Protein AF-A0A937KAN8-F1 (afdb_monomer_lite)

Sequence (63 aa):
MVDLNENQLDFGTISSTRMICPDIEVEQQLLKQLSGKSYQFKINSNQLVLLETSGNKIVMESN

Foldseek 3Di:
DWDDDPQKIFAEADDDDDDPDVDVPVVVVVNVVRYRAMWGWDDDPFWIWTAGPVGDIDIDGDD

Organism: NCBI:txid2494733

Structure (mmCIF, N/CA/C/O backbone):
data_AF-A0A937KAN8-F1
#
_entry.id   AF-A0A937KAN8-F1
#
loop_
_atom_site.group_PDB
_atom_site.id
_atom_site.type_symbol
_atom_site.label_atom_id
_atom_site.label_alt_id
_atom_site.label_comp_id
_atom_site.label_asym_id
_atom_site.label_entity_id
_atom_site.label_seq_id
_atom_site.pdbx_PDB_ins_code
_atom_site.Cartn_x
_atom_site.Cartn_y
_atom_site.Cartn_z
_atom_site.occupancy
_atom_site.B_iso_or_equiv
_atom_site.auth_seq_id
_atom_site.auth_comp_id
_atom_site.auth_asym_id
_atom_site.auth_atom_id
_atom_site.pdbx_PDB_model_num
ATOM 1 N N . MET A 1 1 ? 6.433 -6.667 -0.535 1.00 72.62 1 MET A N 1
ATOM 2 C CA . MET A 1 1 ? 6.227 -7.148 0.848 1.00 72.62 1 MET A CA 1
ATOM 3 C C . MET A 1 1 ? 5.131 -6.297 1.453 1.00 72.62 1 MET A C 1
ATOM 5 O O . MET A 1 1 ? 5.113 -5.108 1.152 1.00 72.62 1 MET A O 1
ATOM 9 N N . VAL A 1 2 ? 4.177 -6.910 2.151 1.00 85.94 2 VAL A N 1
ATOM 10 C CA . VAL A 1 2 ? 3.078 -6.196 2.812 1.00 85.94 2 VAL A CA 1
ATOM 11 C C . VAL A 1 2 ? 3.236 -6.426 4.301 1.00 85.94 2 VAL A C 1
ATOM 13 O O . VAL A 1 2 ? 3.276 -7.580 4.724 1.00 85.94 2 VAL A O 1
ATOM 16 N N . ASP A 1 3 ? 3.333 -5.340 5.051 1.00 88.88 3 ASP A N 1
ATOM 17 C CA . ASP A 1 3 ? 3.516 -5.357 6.494 1.00 88.88 3 ASP A CA 1
ATOM 18 C C . ASP A 1 3 ? 2.254 -4.829 7.181 1.00 88.88 3 ASP A C 1
ATOM 20 O O . ASP A 1 3 ? 1.586 -3.912 6.698 1.00 88.88 3 ASP A O 1
ATOM 24 N N . LEU A 1 4 ? 1.898 -5.458 8.298 1.00 88.94 4 LEU A N 1
ATOM 25 C CA . LEU A 1 4 ? 0.720 -5.130 9.095 1.00 88.94 4 LEU A CA 1
ATOM 26 C C . LEU A 1 4 ? 1.179 -4.565 10.433 1.00 88.94 4 LEU A C 1
ATOM 28 O O . LEU A 1 4 ? 1.742 -5.293 11.249 1.00 88.94 4 LEU A O 1
ATOM 32 N N . ASN A 1 5 ? 0.899 -3.287 10.661 1.00 84.81 5 ASN A N 1
ATOM 33 C CA . ASN A 1 5 ? 1.262 -2.573 11.877 1.00 84.81 5 ASN A CA 1
ATOM 34 C C . ASN A 1 5 ? -0.005 -1.986 12.507 1.00 84.81 5 ASN A C 1
ATOM 36 O O . ASN A 1 5 ? -0.500 -0.950 12.074 1.00 84.81 5 ASN A O 1
ATOM 40 N N . GLU A 1 6 ? -0.548 -2.670 13.517 1.00 85.50 6 GLU A N 1
ATOM 41 C CA . GLU A 1 6 ? -1.794 -2.304 14.213 1.00 85.50 6 GLU A CA 1
ATOM 42 C C . GLU A 1 6 ? -3.005 -2.166 13.265 1.00 85.50 6 GLU A C 1
ATOM 44 O O . GLU A 1 6 ? -3.656 -3.155 12.926 1.00 85.50 6 GLU A O 1
ATOM 49 N N . ASN A 1 7 ? -3.297 -0.939 12.825 1.00 85.31 7 ASN A N 1
ATOM 50 C CA . ASN A 1 7 ? -4.383 -0.570 11.912 1.00 85.31 7 ASN A CA 1
ATOM 51 C C . ASN A 1 7 ? -3.874 -0.016 10.571 1.00 85.31 7 ASN A C 1
ATOM 53 O O . ASN A 1 7 ? -4.661 0.497 9.769 1.00 85.31 7 ASN A O 1
ATOM 57 N N . GLN A 1 8 ? -2.569 -0.112 10.333 1.00 87.62 8 GLN A N 1
ATOM 58 C CA . GLN A 1 8 ? -1.881 0.346 9.139 1.00 87.62 8 GLN A CA 1
ATOM 59 C C . GLN A 1 8 ? -1.357 -0.849 8.337 1.00 87.62 8 GLN A C 1
ATOM 61 O O . GLN A 1 8 ? -0.850 -1.832 8.877 1.00 87.62 8 GLN A O 1
ATOM 66 N N . LEU A 1 9 ? -1.526 -0.751 7.027 1.00 90.06 9 LEU A N 1
ATOM 67 C CA . LEU A 1 9 ? -1.089 -1.697 6.021 1.00 90.06 9 LEU A CA 1
ATOM 68 C C . LEU A 1 9 ? -0.022 -0.993 5.187 1.00 90.06 9 LEU A C 1
ATOM 70 O O . LEU A 1 9 ? -0.317 -0.032 4.472 1.00 90.06 9 LEU A O 1
ATOM 74 N N . ASP A 1 10 ? 1.215 -1.446 5.316 1.00 90.00 10 ASP A N 1
ATOM 75 C CA . ASP A 1 10 ? 2.364 -0.873 4.632 1.00 90.00 10 ASP A CA 1
ATOM 76 C C . ASP A 1 10 ? 2.698 -1.735 3.421 1.00 90.00 10 ASP A C 1
ATOM 78 O O . ASP A 1 10 ? 3.072 -2.904 3.528 1.00 90.00 10 ASP A O 1
ATOM 82 N N . PHE A 1 11 ? 2.549 -1.157 2.238 1.00 89.56 11 PHE A N 1
ATOM 83 C CA . PHE A 1 11 ? 2.918 -1.800 0.995 1.00 89.56 11 PHE A CA 1
ATOM 84 C C . PHE A 1 11 ? 4.325 -1.358 0.606 1.00 89.56 11 PHE A C 1
ATOM 86 O O . PHE A 1 11 ? 4.551 -0.217 0.203 1.00 89.56 11 PHE A O 1
ATOM 93 N N . GLY A 1 12 ? 5.281 -2.284 0.656 1.00 88.50 12 GLY A N 1
ATOM 94 C CA . GLY A 1 12 ? 6.576 -2.087 0.010 1.00 88.50 12 GLY A CA 1
ATOM 95 C C . GLY A 1 12 ? 6.440 -2.004 -1.515 1.00 88.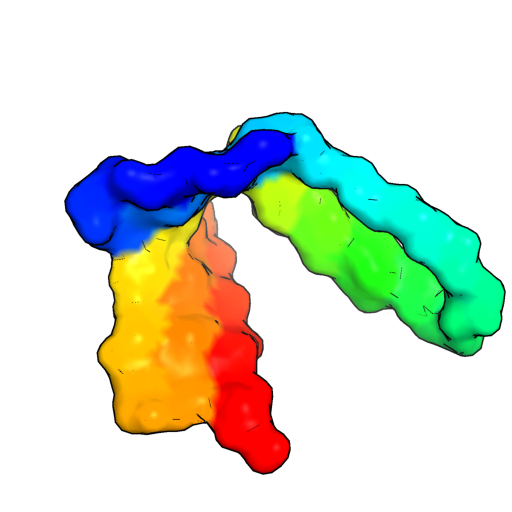50 12 GLY A C 1
ATOM 96 O O . GLY A 1 12 ? 5.345 -1.923 -2.071 1.00 88.50 12 GLY A O 1
ATOM 97 N N . THR A 1 13 ? 7.557 -2.079 -2.235 1.00 88.69 13 THR A N 1
ATOM 98 C CA . THR A 1 13 ? 7.515 -2.152 -3.703 1.00 88.69 13 THR A CA 1
ATOM 99 C C . THR A 1 13 ? 6.739 -3.397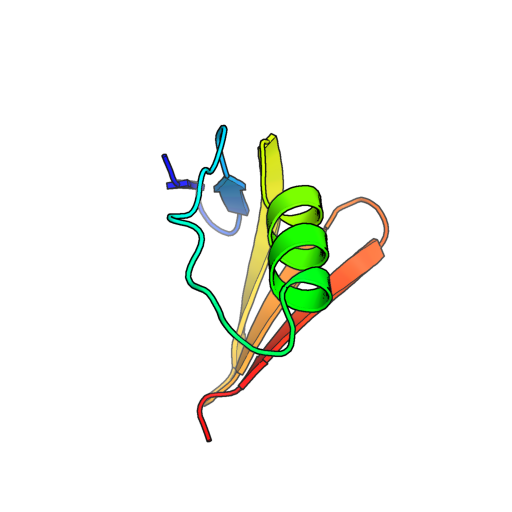 -4.141 1.00 88.69 13 THR A C 1
ATOM 101 O O . THR A 1 13 ? 7.124 -4.525 -3.810 1.00 88.69 13 THR A O 1
ATOM 104 N N . ILE A 1 14 ? 5.633 -3.193 -4.864 1.00 87.31 14 ILE A N 1
ATOM 105 C CA . ILE A 1 14 ? 4.790 -4.271 -5.394 1.00 87.31 14 ILE A 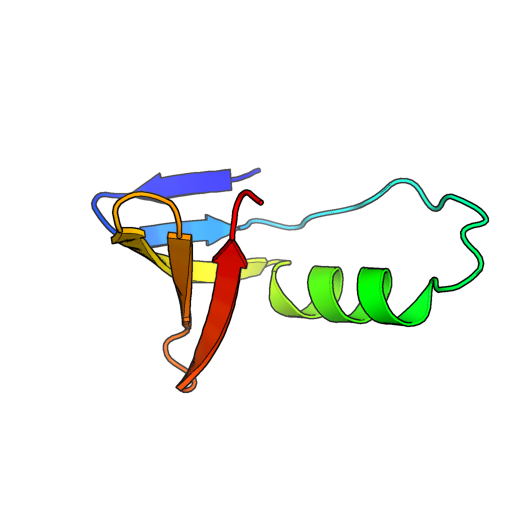CA 1
ATOM 106 C C . ILE A 1 14 ? 5.047 -4.394 -6.892 1.00 87.31 14 ILE A C 1
ATOM 108 O O . ILE A 1 14 ? 5.177 -3.400 -7.604 1.00 87.31 14 ILE A O 1
ATOM 112 N N . SER A 1 15 ? 5.092 -5.629 -7.378 1.00 83.44 15 SER A N 1
ATOM 113 C CA . SER A 1 15 ? 5.104 -5.934 -8.805 1.00 83.44 15 SER A CA 1
ATOM 114 C C . SER A 1 15 ? 4.017 -6.960 -9.104 1.00 83.44 15 SER A C 1
ATOM 116 O O . SER A 1 15 ? 3.707 -7.796 -8.257 1.00 83.44 15 SER A O 1
ATOM 118 N N . SER A 1 16 ? 3.430 -6.866 -10.295 1.00 82.00 16 SER A N 1
ATOM 119 C CA . SER A 1 16 ? 2.450 -7.826 -10.800 1.00 82.00 16 SER A CA 1
ATOM 120 C C . 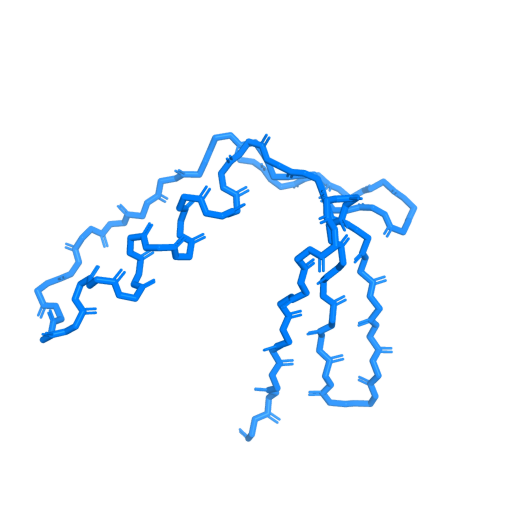SER A 1 16 ? 2.987 -8.505 -12.053 1.00 82.00 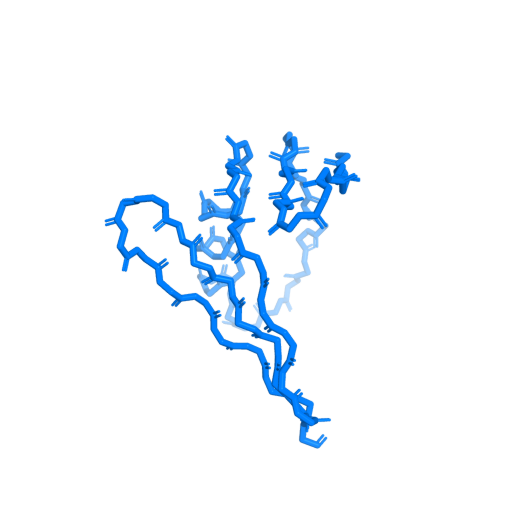16 SER A C 1
ATOM 122 O O . SER A 1 16 ? 3.799 -7.933 -12.790 1.00 82.00 16 SER A O 1
ATOM 124 N N . THR A 1 17 ? 2.520 -9.726 -12.303 1.00 83.94 17 THR A N 1
ATOM 125 C CA . THR A 1 17 ? 2.774 -10.413 -13.568 1.00 83.94 17 THR A CA 1
ATOM 126 C C . THR A 1 17 ? 1.764 -9.905 -14.580 1.00 83.94 17 THR A C 1
ATOM 128 O O . THR A 1 17 ? 0.566 -10.096 -14.407 1.00 83.94 17 THR A O 1
ATOM 131 N N . ARG A 1 18 ? 2.245 -9.265 -15.648 1.00 78.69 18 ARG A N 1
ATOM 132 C CA . ARG A 1 18 ? 1.369 -8.754 -16.704 1.00 78.69 18 ARG A CA 1
ATOM 133 C C . ARG A 1 18 ? 0.671 -9.915 -17.396 1.00 78.69 18 ARG A C 1
ATOM 135 O O . ARG A 1 18 ? 1.319 -10.705 -18.082 1.00 78.69 18 ARG A O 1
ATOM 142 N N . MET A 1 19 ? -0.643 -9.983 -17.249 1.00 80.31 19 MET A N 1
ATOM 143 C CA . MET A 1 19 ? -1.483 -10.829 -18.082 1.00 80.31 19 MET A CA 1
ATOM 144 C C . MET A 1 19 ? -1.971 -9.988 -19.269 1.00 80.31 19 MET A C 1
ATOM 146 O O . MET A 1 19 ? -2.196 -8.786 -19.125 1.00 80.31 19 MET A O 1
ATOM 150 N N . ILE A 1 20 ? -2.118 -10.584 -20.458 1.00 74.69 20 ILE A N 1
ATOM 151 C CA . ILE A 1 20 ? -2.848 -9.952 -21.573 1.00 74.69 20 ILE A CA 1
ATOM 152 C C . ILE A 1 20 ? -4.337 -9.984 -21.198 1.00 74.69 20 ILE A C 1
ATOM 154 O O . ILE A 1 20 ? -5.123 -10.790 -21.681 1.00 74.69 20 ILE A O 1
ATOM 158 N N . CYS A 1 21 ? -4.710 -9.162 -20.227 1.00 75.38 21 CYS A N 1
ATOM 159 C CA . CYS A 1 21 ? -6.095 -8.840 -19.950 1.00 75.38 21 CYS A CA 1
ATOM 160 C C . CYS A 1 21 ? -6.487 -7.668 -20.860 1.00 75.38 21 CYS A C 1
ATOM 162 O O . CYS A 1 21 ? -5.646 -6.819 -21.160 1.00 75.38 21 CYS A O 1
ATOM 164 N N . PRO A 1 22 ? -7.745 -7.601 -21.318 1.00 69.69 22 PRO A N 1
ATOM 165 C CA . PRO A 1 22 ? -8.214 -6.516 -22.180 1.00 69.69 22 PRO A CA 1
ATOM 166 C C . PRO A 1 22 ? -8.149 -5.131 -21.514 1.00 69.69 22 PRO A C 1
ATOM 168 O O . PRO A 1 22 ? -8.139 -4.132 -22.223 1.00 69.69 22 PRO A O 1
ATOM 171 N N . ASP A 1 23 ? -8.055 -5.069 -20.182 1.00 73.25 23 ASP A N 1
ATOM 172 C CA . ASP A 1 23 ? -7.952 -3.829 -19.412 1.00 73.25 23 ASP A CA 1
ATOM 173 C C . ASP A 1 23 ? -6.703 -3.836 -18.514 1.00 73.25 23 ASP A C 1
ATOM 175 O O . ASP A 1 23 ? -6.734 -4.212 -17.342 1.00 73.25 23 ASP A O 1
ATOM 179 N N . ILE A 1 24 ? -5.566 -3.463 -19.103 1.00 80.00 24 ILE A N 1
ATOM 180 C CA . ILE A 1 24 ? -4.288 -3.337 -18.384 1.00 80.00 24 ILE A CA 1
ATOM 181 C C . ILE A 1 24 ? -4.180 -2.012 -17.618 1.00 80.00 24 ILE A C 1
ATOM 183 O O . ILE A 1 24 ? -3.267 -1.838 -16.806 1.00 80.00 24 ILE A O 1
ATOM 187 N N . GLU A 1 25 ? -5.040 -1.040 -17.927 1.00 83.19 25 GLU A N 1
ATOM 188 C CA . GLU A 1 25 ? -4.932 0.322 -17.407 1.00 83.19 25 GLU A CA 1
ATOM 189 C C . GLU A 1 25 ? -5.355 0.367 -15.944 1.00 83.19 25 GLU A C 1
ATOM 191 O O . GLU A 1 25 ? -4.640 0.944 -15.118 1.00 83.19 25 GLU A O 1
ATOM 196 N N . VAL A 1 26 ? -6.449 -0.319 -15.607 1.00 83.50 26 VAL A N 1
ATOM 197 C CA . VAL A 1 26 ? -6.931 -0.439 -14.225 1.00 83.50 26 VAL A CA 1
ATOM 198 C C . VAL A 1 26 ? -5.885 -1.114 -13.336 1.00 83.50 26 VAL A C 1
ATOM 200 O O . VAL A 1 26 ? -5.577 -0.612 -12.252 1.00 83.50 26 VAL A O 1
ATOM 203 N N . GLU A 1 27 ? -5.271 -2.205 -13.804 1.00 84.12 27 GLU A N 1
ATOM 204 C CA . GLU A 1 27 ? -4.223 -2.905 -13.052 1.00 84.12 27 GLU A CA 1
ATOM 205 C C . GLU A 1 27 ? -3.017 -1.987 -12.791 1.00 84.12 27 GLU A C 1
ATOM 207 O O . GLU A 1 27 ? -2.528 -1.890 -11.663 1.00 84.12 27 GLU A O 1
ATOM 212 N N . GLN A 1 28 ? -2.555 -1.252 -13.806 1.00 86.31 28 GLN A N 1
ATOM 213 C CA . GLN A 1 28 ? -1.424 -0.332 -13.656 1.00 86.31 28 GLN A CA 1
ATOM 214 C C . GLN A 1 28 ? -1.724 0.834 -12.713 1.00 86.31 28 GLN A C 1
ATOM 216 O O . GLN A 1 28 ? -0.840 1.253 -11.960 1.00 86.31 28 GLN A O 1
ATOM 221 N N . GLN A 1 29 ? -2.938 1.382 -12.761 1.00 87.00 29 GLN A N 1
ATOM 222 C CA . GLN A 1 29 ? -3.358 2.451 -11.858 1.00 87.00 29 GLN A CA 1
ATOM 223 C C . GLN A 1 29 ? -3.390 1.958 -10.412 1.00 87.00 29 GLN A C 1
ATOM 225 O O . GLN A 1 29 ? -2.799 2.601 -9.541 1.00 87.00 29 GLN A O 1
ATOM 230 N N . LEU A 1 30 ? -3.976 0.784 -10.171 1.00 86.75 30 LEU A N 1
ATOM 231 C CA . LEU A 1 30 ? -4.019 0.176 -8.844 1.00 86.75 30 LEU A CA 1
ATOM 232 C C . LEU A 1 30 ? -2.609 -0.101 -8.304 1.00 86.75 30 LEU A C 1
ATOM 234 O O . LEU A 1 30 ? -2.299 0.262 -7.170 1.00 86.75 30 LEU A O 1
ATOM 238 N N . LEU A 1 31 ? -1.720 -0.670 -9.123 1.00 88.69 31 LEU A N 1
ATOM 239 C CA . LEU A 1 31 ? -0.331 -0.932 -8.729 1.00 88.69 31 LEU A CA 1
ATOM 240 C C . LEU A 1 31 ? 0.427 0.350 -8.379 1.00 88.69 31 LEU A C 1
ATOM 242 O O . LEU A 1 31 ? 1.160 0.371 -7.392 1.00 88.69 31 LEU A O 1
ATOM 246 N N . LYS A 1 32 ? 0.238 1.431 -9.145 1.00 87.81 32 LYS A N 1
ATOM 247 C CA . LYS A 1 32 ? 0.832 2.743 -8.835 1.00 87.81 32 LYS A CA 1
ATOM 248 C C . LYS A 1 32 ? 0.283 3.341 -7.544 1.00 87.81 32 LYS A C 1
ATOM 250 O O . LYS A 1 32 ? 1.011 4.047 -6.852 1.00 87.81 32 LYS A O 1
ATOM 255 N N . GLN A 1 33 ? -0.988 3.100 -7.233 1.00 88.19 33 GLN A N 1
ATOM 256 C CA . GLN A 1 33 ? -1.574 3.578 -5.987 1.00 88.19 33 GLN A CA 1
ATOM 257 C C . GLN A 1 33 ? -1.064 2.787 -4.785 1.00 88.19 33 GLN A C 1
ATOM 259 O O . GLN A 1 33 ? -0.757 3.404 -3.777 1.00 88.19 33 GLN A O 1
ATOM 264 N N . LEU A 1 34 ? -0.921 1.467 -4.890 1.00 89.00 34 LEU A N 1
ATOM 265 C CA . LEU A 1 34 ? -0.516 0.628 -3.762 1.00 89.00 34 LEU A CA 1
ATOM 266 C C . LEU A 1 34 ? 1.001 0.590 -3.539 1.00 89.00 34 LEU A C 1
ATOM 268 O O . LEU A 1 34 ? 1.446 0.512 -2.401 1.00 89.00 34 LEU A O 1
ATOM 272 N N . SER A 1 35 ? 1.812 0.618 -4.597 1.00 90.19 35 SER A N 1
ATOM 273 C CA . SER A 1 35 ? 3.253 0.379 -4.475 1.00 90.19 35 SER A CA 1
ATOM 274 C C . SER A 1 35 ? 3.968 1.469 -3.675 1.00 90.19 35 SER A C 1
ATOM 276 O O . SER A 1 35 ? 3.998 2.628 -4.085 1.00 90.19 35 SER A O 1
ATOM 278 N N . GLY A 1 36 ? 4.639 1.069 -2.591 1.00 88.75 36 GLY A N 1
ATOM 279 C CA . GLY A 1 36 ? 5.440 1.968 -1.754 1.00 88.75 36 GLY A CA 1
ATOM 280 C C . GLY A 1 36 ? 4.611 2.886 -0.856 1.00 88.75 36 GLY A C 1
ATOM 281 O O . GLY A 1 36 ? 5.099 3.948 -0.470 1.00 88.75 36 GLY A O 1
ATOM 282 N N . LYS A 1 37 ? 3.356 2.525 -0.574 1.00 90.12 37 LYS A N 1
ATOM 283 C CA . LYS A 1 37 ? 2.409 3.365 0.159 1.00 90.12 37 LYS A CA 1
ATOM 284 C C . LYS A 1 37 ? 1.865 2.687 1.406 1.00 90.12 37 LYS A C 1
ATOM 286 O O . LYS A 1 37 ? 1.823 1.468 1.505 1.00 90.12 37 LYS A O 1
ATOM 291 N N . SER A 1 38 ? 1.365 3.505 2.321 1.00 89.88 38 SER A N 1
ATOM 292 C CA . SER A 1 38 ? 0.780 3.062 3.582 1.00 89.88 38 SER A CA 1
ATOM 293 C C . SER A 1 38 ? -0.688 3.45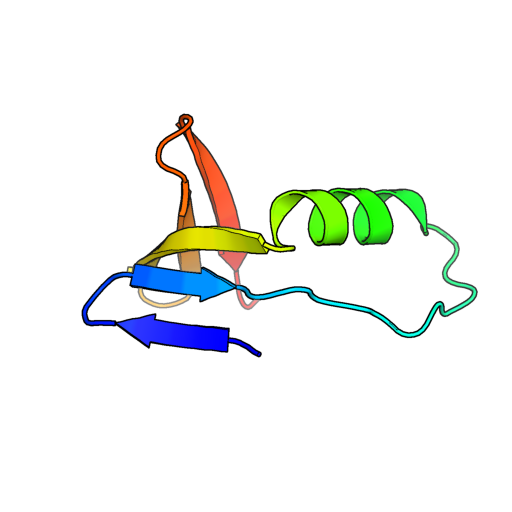3 3.660 1.00 89.88 38 SER A C 1
ATOM 295 O O . SER A 1 38 ? -1.053 4.588 3.347 1.00 89.88 38 SER A O 1
ATOM 297 N N . TYR A 1 39 ? -1.528 2.523 4.101 1.00 91.56 39 TYR A N 1
ATOM 298 C CA . TYR A 1 39 ? -2.972 2.708 4.195 1.00 91.56 39 TYR A CA 1
ATOM 299 C C . TYR A 1 39 ? -3.481 2.309 5.571 1.00 91.56 39 TYR A C 1
ATOM 301 O O . TYR A 1 39 ? -3.117 1.263 6.090 1.00 91.56 39 TYR A O 1
ATOM 309 N N . GLN A 1 40 ? -4.394 3.087 6.140 1.00 91.19 40 GLN A N 1
ATOM 310 C CA . GLN A 1 40 ? -5.201 2.599 7.255 1.00 91.19 40 GLN A CA 1
ATOM 311 C C . GLN A 1 40 ? -6.307 1.703 6.718 1.00 91.19 40 GLN A C 1
ATOM 313 O O . GLN A 1 40 ? -6.990 2.083 5.766 1.00 91.19 40 GLN A O 1
ATOM 318 N N . PHE A 1 41 ? -6.521 0.541 7.325 1.00 89.25 41 PHE A N 1
ATOM 319 C CA . PHE A 1 41 ? -7.562 -0.379 6.879 1.00 89.25 41 PHE A CA 1
ATOM 320 C C . PHE A 1 41 ? -8.723 -0.456 7.873 1.00 89.25 41 PHE A C 1
ATOM 322 O O . PHE A 1 41 ? -8.548 -0.412 9.092 1.00 89.25 41 PHE A O 1
ATOM 329 N N . LYS A 1 42 ? -9.939 -0.574 7.341 1.00 88.81 42 LYS A N 1
ATOM 330 C CA . LYS A 1 42 ? -11.163 -0.863 8.092 1.00 88.81 42 LYS A CA 1
ATOM 331 C C . LYS A 1 42 ? -11.903 -1.994 7.405 1.00 88.81 42 LYS A C 1
ATOM 333 O O . LYS A 1 42 ? -12.122 -1.942 6.198 1.00 88.81 42 LYS A O 1
ATOM 338 N N . ILE A 1 43 ? -12.293 -2.995 8.182 1.00 86.94 43 ILE A N 1
ATOM 339 C CA . ILE A 1 43 ? -13.083 -4.124 7.701 1.00 86.94 43 ILE A CA 1
ATOM 340 C C . ILE A 1 43 ? -14.494 -3.955 8.253 1.00 86.94 43 ILE A C 1
ATOM 342 O O . ILE A 1 43 ? -14.699 -3.983 9.465 1.00 86.94 43 ILE A O 1
ATOM 346 N N . ASN A 1 44 ? -15.453 -3.759 7.355 1.00 83.88 44 ASN A N 1
ATOM 347 C CA . ASN A 1 44 ? -16.877 -3.906 7.644 1.00 83.88 44 ASN A CA 1
ATOM 348 C C . ASN A 1 44 ? -17.322 -5.295 7.163 1.00 83.88 44 ASN A C 1
ATOM 350 O O . ASN A 1 44 ? -16.589 -5.927 6.409 1.00 83.88 44 ASN A O 1
ATOM 354 N N . SER A 1 45 ? -18.518 -5.755 7.550 1.00 79.94 45 SER A N 1
ATOM 355 C CA . SER A 1 45 ? -18.992 -7.142 7.370 1.00 79.94 45 SER A CA 1
ATOM 356 C C . SER A 1 45 ? -18.608 -7.827 6.047 1.00 79.94 45 SER A C 1
ATOM 358 O O . SER A 1 45 ? -18.267 -9.001 6.082 1.00 79.94 45 SER A O 1
ATOM 360 N N . ASN A 1 46 ? -18.610 -7.105 4.915 1.00 86.31 46 ASN A N 1
ATOM 361 C CA . ASN A 1 46 ? -18.171 -7.617 3.605 1.00 86.31 46 ASN A CA 1
ATOM 362 C C . ASN A 1 46 ? -17.281 -6.648 2.800 1.00 86.31 46 ASN A C 1
ATOM 364 O O . ASN A 1 46 ? -17.085 -6.836 1.597 1.00 86.31 46 ASN A O 1
ATOM 368 N N . GLN A 1 47 ? -16.769 -5.592 3.437 1.00 88.81 47 GLN A N 1
ATOM 369 C CA . GLN A 1 47 ? -16.021 -4.534 2.754 1.00 88.81 47 GLN A CA 1
ATOM 370 C C . GLN A 1 47 ? -14.671 -4.306 3.427 1.00 88.81 47 GLN A C 1
ATOM 372 O O . GLN A 1 47 ? -14.611 -4.035 4.628 1.00 88.81 47 GLN A O 1
ATOM 377 N N . LEU A 1 48 ? -13.602 -4.329 2.638 1.00 88.50 48 LEU A N 1
ATOM 378 C CA . LEU A 1 48 ? -12.292 -3.832 3.034 1.00 88.50 48 LEU A CA 1
ATOM 379 C C . LEU A 1 48 ? -12.136 -2.402 2.516 1.00 88.50 48 LEU A C 1
ATOM 381 O O . LEU A 1 48 ? -12.195 -2.142 1.316 1.00 88.50 48 LEU A O 1
ATOM 385 N N . VAL A 1 49 ? -11.922 -1.467 3.432 1.00 90.12 49 VAL A N 1
ATOM 386 C CA . VAL A 1 49 ? -11.716 -0.054 3.127 1.00 90.12 49 VAL A CA 1
ATOM 387 C C . VAL A 1 49 ? -10.287 0.324 3.480 1.00 90.12 49 VAL A C 1
ATOM 389 O O . VAL A 1 49 ? -9.905 0.237 4.643 1.00 90.12 49 VAL A O 1
ATOM 392 N N . LEU A 1 50 ? -9.524 0.796 2.499 1.00 90.81 50 LEU A N 1
ATOM 393 C CA . LEU A 1 50 ? -8.184 1.348 2.677 1.00 90.81 50 LEU A CA 1
ATOM 394 C C . LEU A 1 50 ? -8.251 2.873 2.560 1.00 90.81 50 LEU A C 1
ATOM 396 O O . LEU A 1 50 ? -8.764 3.396 1.570 1.00 90.81 50 LEU A O 1
ATOM 400 N N . LEU A 1 51 ? -7.744 3.586 3.562 1.00 90.62 51 LEU A N 1
ATOM 401 C CA . LEU A 1 51 ? -7.666 5.043 3.600 1.00 90.62 51 LEU A CA 1
ATOM 402 C C . LEU A 1 51 ? -6.204 5.488 3.586 1.00 90.62 51 LEU A C 1
ATOM 404 O O . LEU A 1 51 ? -5.434 5.149 4.483 1.00 90.62 51 LEU A O 1
ATOM 408 N N . GLU A 1 52 ? -5.836 6.262 2.572 1.00 86.62 52 GLU A N 1
ATOM 409 C CA . GLU A 1 52 ? -4.532 6.916 2.469 1.00 86.62 52 GLU A CA 1
ATOM 410 C C . GLU A 1 52 ? -4.552 8.260 3.204 1.00 86.62 52 GLU A C 1
ATOM 412 O O . GLU A 1 52 ? -5.558 8.975 3.191 1.00 86.62 52 GLU A O 1
ATOM 417 N N . THR A 1 53 ? -3.410 8.677 3.745 1.00 78.25 53 THR A N 1
ATOM 418 C CA . THR A 1 53 ? -3.239 9.998 4.376 1.00 78.25 53 THR A CA 1
ATOM 419 C C . THR A 1 53 ? -3.521 11.158 3.410 1.00 78.25 53 THR A C 1
ATOM 421 O O . THR A 1 53 ? -3.938 12.232 3.832 1.00 78.25 53 THR A O 1
ATOM 424 N N . SER A 1 54 ? -3.346 10.941 2.102 1.00 75.62 54 SER A N 1
ATOM 425 C CA . SER A 1 54 ? -3.653 11.915 1.044 1.00 75.62 54 SER A CA 1
ATOM 426 C C . SER A 1 54 ? -5.149 12.047 0.720 1.00 75.62 54 SER A C 1
ATOM 428 O O . SER A 1 54 ? -5.508 12.835 -0.150 1.00 75.62 54 SER A O 1
ATOM 430 N N . GLY A 1 55 ? -6.024 11.282 1.384 1.00 77.06 55 GLY A N 1
ATOM 431 C CA . GLY A 1 55 ? -7.474 11.304 1.162 1.00 77.06 55 GLY A CA 1
ATOM 432 C C . GLY A 1 55 ? -7.973 10.339 0.081 1.00 77.06 55 GLY A C 1
ATOM 433 O O . GLY A 1 55 ? -9.177 10.273 -0.162 1.00 77.06 55 GLY A O 1
ATOM 434 N N . ASN A 1 56 ? -7.086 9.557 -0.543 1.00 82.75 56 ASN A N 1
ATOM 435 C CA . ASN A 1 56 ? -7.498 8.485 -1.446 1.00 82.75 56 ASN A CA 1
ATOM 436 C C . ASN A 1 56 ? -8.103 7.332 -0.643 1.00 82.75 56 ASN A C 1
ATOM 438 O O . ASN A 1 56 ? -7.548 6.903 0.371 1.00 82.75 56 ASN A O 1
ATOM 442 N N . LYS A 1 57 ? -9.231 6.808 -1.120 1.00 87.12 57 LYS A N 1
ATOM 443 C CA . LYS A 1 57 ? -9.944 5.699 -0.491 1.00 87.12 57 LYS A CA 1
ATOM 444 C C . LYS A 1 57 ? -10.134 4.581 -1.505 1.00 87.12 57 LYS A C 1
ATOM 446 O O . LYS A 1 57 ? -10.723 4.810 -2.556 1.00 87.12 57 LYS A O 1
ATOM 451 N N . ILE A 1 58 ? -9.675 3.381 -1.169 1.00 88.38 58 ILE A N 1
ATOM 452 C CA . ILE A 1 58 ? -9.914 2.168 -1.955 1.00 88.38 58 ILE A CA 1
ATOM 453 C C . ILE A 1 58 ? -10.943 1.338 -1.193 1.00 88.38 58 ILE A C 1
ATOM 455 O O . ILE A 1 58 ? -10.796 1.111 0.007 1.00 88.38 58 ILE A O 1
ATOM 459 N N . VAL A 1 59 ? -12.004 0.920 -1.874 1.00 88.56 59 VAL A N 1
ATOM 460 C CA . VAL A 1 59 ? -13.037 0.051 -1.306 1.00 88.56 59 VAL A CA 1
ATOM 461 C C . VAL A 1 59 ? -13.046 -1.230 -2.114 1.00 88.56 59 VAL A C 1
ATOM 463 O O . VAL A 1 59 ? -13.216 -1.195 -3.329 1.00 88.56 59 VAL A O 1
ATOM 466 N N . MET A 1 60 ? -12.832 -2.344 -1.432 1.00 85.38 60 MET A N 1
ATOM 467 C CA . MET A 1 60 ? -12.949 -3.680 -1.989 1.00 85.38 60 MET A CA 1
ATOM 468 C C . MET A 1 60 ? -14.154 -4.343 -1.341 1.00 85.38 60 MET A C 1
ATOM 470 O O . MET A 1 60 ? -14.253 -4.402 -0.115 1.00 85.38 60 MET A O 1
ATOM 474 N N . GLU A 1 61 ? -15.071 -4.828 -2.163 1.00 86.19 61 GLU A N 1
ATOM 475 C CA . GLU A 1 61 ? -16.247 -5.565 -1.716 1.00 86.19 61 GLU A CA 1
ATOM 476 C C . GLU A 1 61 ? -16.109 -7.006 -2.188 1.00 86.19 61 GLU A C 1
ATOM 478 O O . GLU A 1 61 ? -15.785 -7.251 -3.351 1.00 86.19 61 GLU A O 1
ATOM 483 N N . SER A 1 62 ? -16.341 -7.961 -1.291 1.00 67.94 62 SER A N 1
ATOM 484 C CA . SER A 1 62 ? -16.519 -9.351 -1.704 1.00 67.94 62 SER A CA 1
ATOM 485 C C . SER A 1 62 ? -17.988 -9.501 -2.102 1.00 67.94 62 SER A C 1
ATOM 487 O O . SER A 1 62 ? -18.849 -9.429 -1.228 1.00 67.94 62 SER A O 1
ATOM 489 N N . ASN A 1 63 ? -18.282 -9.606 -3.399 1.00 56.31 63 ASN A N 1
ATOM 490 C CA . ASN A 1 63 ? -19.622 -9.933 -3.907 1.00 56.31 63 ASN A CA 1
ATOM 491 C C . ASN A 1 63 ? -19.792 -11.454 -3.946 1.00 56.31 63 ASN A C 1
ATOM 493 O O . ASN A 1 63 ? -18.843 -12.112 -4.433 1.00 56.31 63 ASN A O 1
#

Secondary structure (DSSP, 8-state):
-EEEETTEEEE-S--------S-HHHHHHHHHHHTT-EEEEEEETTEEEEEETTS-EEEEE--

InterPro domains:
  IPR005184 Domain of unknown function DUF306, Meta/HslJ [PF03724] (2-58)
  IPR038670 HslJ-like superfamily [G3DSA:2.40.128.270] (1-62)

pLDDT: mean 84.53, std 6.57, range [56.31, 91.56]

Radius of gyration: 12.65 Å; chains: 1; bounding box: 27×23×36 Å